Protein AF-A0A843WU05-F1 (afdb_monomer)

pLDDT: mean 90.08, std 6.72, range [56.78, 94.25]

Secondary structure (DSSP, 8-state):
-HHHHHHTT--HHHHHHHHHHH--THHHHHHHHHHHHHHHTTPPP--SHHHHHHHHHHHHS-GGG-

Foldseek 3Di:
DVVVCVVVVPDFQRLVVVVLVVDDDPRVVVVVVVQVVCVVVVHDDPRGPVVVVVVVCVVPPDPVVD

Mean predicted aligned error: 4.24 Å

Sequence (66 aa):
MDRYFEWYEMTDGRRVRFAKMKLLGQAQTYWVNVESLLMQRYQDRIETWDDMKDKLREKYLPMTYR

Structure (mmCIF, N/CA/C/O backbone):
data_AF-A0A843WU05-F1
#
_entry.id   AF-A0A843WU05-F1
#
loop_
_atom_site.group_PDB
_atom_site.id
_atom_site.type_symbol
_atom_site.label_atom_id
_atom_site.label_alt_id
_atom_site.label_comp_id
_atom_site.label_asym_id
_atom_site.label_entity_id
_atom_site.label_seq_id
_atom_site.pdbx_PDB_ins_code
_atom_site.Cartn_x
_atom_site.Cartn_y
_atom_site.Cartn_z
_atom_site.occupancy
_atom_site.B_iso_or_equiv
_atom_site.auth_seq_id
_atom_site.auth_comp_id
_atom_site.auth_asym_id
_atom_site.auth_atom_id
_atom_site.pdbx_PDB_model_num
ATOM 1 N N . MET A 1 1 ? -3.655 -1.259 -9.932 1.00 85.88 1 MET A N 1
ATOM 2 C CA . MET A 1 1 ? -2.268 -0.742 -10.043 1.00 85.88 1 MET A CA 1
ATOM 3 C C . MET A 1 1 ? -1.386 -1.655 -10.886 1.00 85.88 1 MET A C 1
ATOM 5 O O . MET A 1 1 ? -0.367 -1.196 -11.380 1.00 85.88 1 MET A O 1
ATOM 9 N N . ASP A 1 2 ? -1.790 -2.909 -11.100 1.00 87.88 2 ASP A N 1
ATOM 10 C CA . ASP A 1 2 ? -0.974 -3.954 -11.725 1.00 87.88 2 ASP A CA 1
ATOM 11 C C . ASP A 1 2 ? -0.473 -3.551 -13.121 1.00 87.88 2 ASP A C 1
ATOM 13 O O . ASP A 1 2 ? 0.728 -3.572 -13.353 1.00 87.88 2 ASP A O 1
ATOM 17 N N . ARG A 1 3 ? -1.347 -3.010 -13.983 1.00 91.69 3 ARG A N 1
ATOM 18 C CA . ARG A 1 3 ? -0.957 -2.514 -15.321 1.00 91.69 3 ARG A CA 1
ATOM 19 C C . ARG A 1 3 ? 0.090 -1.392 -15.295 1.00 91.69 3 ARG A C 1
ATOM 21 O O . ARG A 1 3 ? 0.921 -1.309 -16.187 1.00 91.69 3 ARG A O 1
ATOM 28 N N . TYR A 1 4 ? 0.053 -0.519 -14.284 1.00 91.06 4 TYR A N 1
ATOM 29 C CA . TYR A 1 4 ?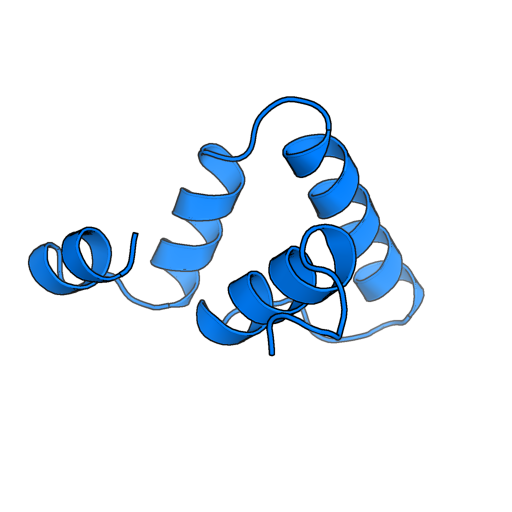 1.042 0.557 -14.139 1.00 91.06 4 TYR A CA 1
ATOM 30 C C . TYR A 1 4 ? 2.400 -0.002 -13.701 1.00 91.06 4 TYR A C 1
ATOM 32 O O . TYR A 1 4 ? 3.439 0.404 -14.212 1.00 91.06 4 TYR A O 1
ATOM 40 N N . PHE A 1 5 ? 2.387 -0.961 -12.775 1.00 92.19 5 PHE A N 1
ATOM 41 C CA . PHE A 1 5 ? 3.597 -1.622 -12.296 1.00 92.19 5 PHE A CA 1
ATOM 42 C C . PHE A 1 5 ? 4.247 -2.519 -13.346 1.00 92.19 5 PHE A C 1
ATOM 44 O O . PHE A 1 5 ? 5.469 -2.640 -13.352 1.00 92.19 5 PHE A O 1
ATOM 51 N N . GLU A 1 6 ? 3.439 -3.136 -14.205 1.00 92.12 6 GLU A N 1
ATOM 52 C CA . GLU A 1 6 ? 3.886 -3.916 -15.356 1.00 92.12 6 GLU A CA 1
ATOM 53 C C . GLU A 1 6 ? 4.510 -3.012 -16.421 1.00 92.12 6 GLU A C 1
ATOM 55 O O . GLU A 1 6 ? 5.642 -3.250 -16.823 1.00 92.12 6 GLU A O 1
ATOM 60 N N . TRP A 1 7 ? 3.842 -1.913 -16.789 1.00 93.06 7 TRP A N 1
ATOM 61 C CA . TRP A 1 7 ? 4.375 -0.954 -17.762 1.00 93.06 7 TRP A CA 1
ATOM 62 C C . TRP A 1 7 ? 5.705 -0.314 -17.330 1.00 93.06 7 TRP A C 1
ATOM 64 O O . TRP A 1 7 ? 6.553 -0.041 -18.172 1.00 93.06 7 TRP A O 1
ATOM 74 N N . TYR A 1 8 ? 5.900 -0.078 -16.029 1.00 92.12 8 TYR A N 1
ATOM 75 C CA . TYR A 1 8 ? 7.145 0.481 -15.482 1.00 92.12 8 TYR A CA 1
ATOM 76 C C . TYR A 1 8 ? 8.157 -0.601 -15.041 1.00 92.12 8 TYR A C 1
ATOM 78 O O . TYR A 1 8 ? 9.187 -0.267 -14.460 1.00 92.12 8 TYR A O 1
ATOM 86 N N . GLU A 1 9 ? 7.858 -1.890 -15.245 1.00 91.06 9 GLU A N 1
ATOM 87 C CA . GLU A 1 9 ? 8.709 -3.028 -14.846 1.00 91.06 9 GLU A CA 1
ATOM 88 C C . GLU A 1 9 ? 9.177 -2.959 -13.375 1.00 91.06 9 GLU A C 1
ATOM 90 O O . GLU A 1 9 ? 10.324 -3.234 -13.016 1.00 91.06 9 GLU A O 1
ATOM 95 N N . MET A 1 10 ? 8.279 -2.546 -12.473 1.00 93.06 10 MET A N 1
ATOM 96 C CA . MET A 1 10 ? 8.619 -2.372 -11.059 1.00 93.06 10 MET A CA 1
ATOM 97 C C . MET A 1 10 ? 8.862 -3.717 -10.381 1.00 93.06 10 MET A C 1
ATOM 99 O O . MET A 1 10 ? 7.995 -4.587 -10.424 1.00 93.06 10 MET A O 1
ATOM 103 N N . THR A 1 11 ? 9.968 -3.833 -9.644 1.00 92.69 11 THR A N 1
ATOM 104 C CA . THR A 1 11 ? 10.180 -4.946 -8.709 1.00 92.69 11 THR A CA 1
ATOM 105 C C . THR A 1 11 ? 9.153 -4.917 -7.580 1.00 92.69 11 THR A C 1
ATOM 107 O O . THR A 1 11 ? 8.690 -3.847 -7.172 1.00 92.69 11 THR A O 1
ATOM 110 N N . ASP A 1 12 ? 8.824 -6.080 -7.028 1.00 90.00 12 ASP A N 1
ATOM 111 C CA . ASP A 1 12 ? 7.753 -6.228 -6.039 1.00 90.00 12 ASP A CA 1
ATOM 112 C C . ASP A 1 12 ? 7.953 -5.374 -4.780 1.00 90.00 12 ASP A C 1
ATOM 114 O O . ASP A 1 12 ? 7.067 -4.601 -4.410 1.00 90.00 12 ASP A O 1
ATOM 118 N N . GLY A 1 13 ? 9.165 -5.343 -4.223 1.00 90.06 13 GLY A N 1
ATOM 119 C CA . GLY A 1 13 ? 9.470 -4.448 -3.103 1.00 90.06 13 GLY A CA 1
ATOM 120 C C . GLY A 1 13 ? 9.286 -2.959 -3.446 1.00 90.06 13 GLY A C 1
ATOM 121 O O . GLY A 1 13 ? 8.948 -2.145 -2.580 1.00 90.06 13 GLY A O 1
ATOM 122 N N . ARG A 1 14 ? 9.470 -2.560 -4.714 1.00 91.81 14 ARG A N 1
ATOM 123 C CA . ARG A 1 14 ? 9.193 -1.189 -5.176 1.00 91.81 14 ARG A CA 1
ATOM 124 C C . ARG A 1 14 ? 7.693 -0.949 -5.353 1.00 91.81 14 ARG A C 1
ATOM 126 O O . ARG A 1 14 ? 7.235 0.134 -4.987 1.00 91.81 14 ARG A O 1
ATOM 133 N N . ARG A 1 15 ? 6.934 -1.934 -5.847 1.00 94.25 15 ARG A N 1
ATOM 134 C CA . ARG A 1 15 ? 5.461 -1.888 -5.937 1.00 94.25 15 ARG A CA 1
ATOM 135 C C . ARG A 1 15 ? 4.840 -1.695 -4.561 1.00 94.25 15 ARG A C 1
ATOM 137 O O . ARG A 1 15 ? 4.046 -0.777 -4.380 1.00 94.25 15 ARG A O 1
ATOM 144 N N . VAL A 1 16 ? 5.283 -2.479 -3.579 1.00 93.12 16 VAL A N 1
ATOM 145 C CA . VAL A 1 16 ? 4.842 -2.389 -2.183 1.00 93.12 16 VAL A CA 1
ATOM 146 C C . VAL A 1 16 ? 5.132 -1.004 -1.605 1.00 93.12 16 VAL A C 1
ATOM 148 O O . VAL A 1 16 ? 4.220 -0.339 -1.120 1.00 93.12 16 VAL A O 1
ATOM 151 N N . ARG A 1 17 ? 6.372 -0.502 -1.712 1.00 92.62 17 ARG A N 1
ATOM 152 C CA . ARG A 1 17 ? 6.717 0.855 -1.239 1.00 92.62 17 ARG A CA 1
ATOM 153 C C . ARG A 1 17 ? 5.871 1.943 -1.901 1.00 92.62 17 ARG A C 1
ATOM 155 O O . ARG A 1 17 ? 5.400 2.854 -1.223 1.00 92.62 17 ARG A O 1
ATOM 162 N N . PHE A 1 18 ? 5.654 1.843 -3.210 1.00 93.44 18 PHE A N 1
ATOM 163 C CA . PHE A 1 18 ? 4.843 2.808 -3.945 1.00 93.44 18 PHE A CA 1
ATOM 164 C C . PHE A 1 18 ? 3.371 2.756 -3.533 1.00 93.44 18 PHE A C 1
ATOM 166 O O . PHE A 1 18 ? 2.757 3.796 -3.307 1.00 93.44 18 PHE A O 1
ATOM 173 N N . ALA A 1 19 ? 2.808 1.557 -3.395 1.00 92.75 19 ALA A N 1
ATOM 174 C CA . ALA A 1 19 ? 1.434 1.377 -2.961 1.00 92.75 19 ALA A CA 1
ATOM 175 C C . ALA A 1 19 ? 1.218 1.916 -1.545 1.00 92.75 19 ALA A C 1
ATOM 177 O O . ALA A 1 19 ? 0.261 2.657 -1.341 1.00 92.75 19 ALA A O 1
ATOM 178 N N . LYS A 1 20 ? 2.142 1.650 -0.607 1.00 92.38 20 LYS A N 1
ATOM 179 C CA . LYS A 1 20 ? 2.117 2.230 0.749 1.00 92.38 20 LYS A CA 1
ATOM 180 C C . LYS A 1 20 ? 2.020 3.751 0.710 1.00 92.38 20 LYS A C 1
ATOM 182 O O . LYS A 1 20 ? 1.173 4.324 1.383 1.00 92.38 20 LYS A O 1
ATOM 187 N N . MET A 1 21 ? 2.836 4.396 -0.126 1.00 93.38 21 MET A N 1
ATOM 188 C CA . MET A 1 21 ? 2.825 5.853 -0.296 1.00 93.38 21 MET A CA 1
ATOM 189 C C . MET A 1 21 ? 1.496 6.384 -0.861 1.00 93.38 21 MET A C 1
ATOM 191 O O . MET A 1 21 ? 1.149 7.539 -0.633 1.00 93.38 21 MET A O 1
ATOM 195 N N . LYS A 1 22 ? 0.753 5.566 -1.616 1.00 92.94 22 LYS A N 1
ATOM 196 C CA . LYS A 1 22 ? -0.546 5.933 -2.199 1.00 92.94 22 LYS A CA 1
ATOM 197 C C . LYS A 1 22 ? -1.741 5.638 -1.292 1.00 92.94 22 LYS A C 1
ATOM 199 O O . LYS A 1 22 ? -2.837 6.092 -1.613 1.00 92.94 22 LYS A O 1
ATOM 204 N N . LEU A 1 23 ? -1.564 4.902 -0.195 1.00 92.50 23 LEU A N 1
ATOM 205 C CA . LEU A 1 23 ? -2.630 4.709 0.785 1.00 92.50 23 LEU A CA 1
ATOM 206 C C . LEU A 1 23 ? -2.903 6.027 1.509 1.00 92.50 23 LEU A C 1
ATOM 208 O O . LEU A 1 23 ? -1.982 6.703 1.955 1.00 92.50 23 LEU A O 1
ATOM 212 N N . LEU A 1 24 ? -4.182 6.371 1.645 1.00 93.25 24 LEU A N 1
ATOM 213 C CA . LEU A 1 24 ? -4.634 7.593 2.303 1.00 93.25 24 LEU A CA 1
ATOM 214 C C . LEU A 1 24 ? -5.711 7.270 3.342 1.00 93.25 24 LEU A C 1
ATOM 216 O O . LEU A 1 24 ? -6.413 6.257 3.244 1.00 93.25 24 LEU A O 1
ATOM 220 N N . GLY A 1 25 ? -5.842 8.146 4.339 1.00 93.38 25 GLY A N 1
ATOM 221 C CA . GLY A 1 25 ? -6.873 8.052 5.372 1.00 93.38 25 GLY A CA 1
ATOM 222 C C . GLY A 1 25 ? -6.844 6.713 6.113 1.00 93.38 25 GLY A C 1
ATOM 223 O O . GLY A 1 25 ? -5.792 6.250 6.549 1.00 93.38 25 GLY A O 1
ATOM 224 N N . GLN A 1 26 ? -8.005 6.064 6.226 1.00 92.75 26 GLN A N 1
ATOM 225 C CA . GLN A 1 26 ? -8.147 4.816 6.984 1.00 92.75 26 GLN A CA 1
ATOM 226 C C . GLN A 1 26 ? -7.269 3.673 6.458 1.00 92.75 26 GLN A C 1
ATOM 228 O O . GLN A 1 26 ? -6.814 2.852 7.251 1.00 92.75 26 GLN A O 1
ATOM 233 N N . ALA A 1 27 ? -7.006 3.621 5.149 1.00 92.44 27 ALA A N 1
ATOM 234 C CA . ALA A 1 27 ? -6.169 2.576 4.566 1.00 92.44 27 ALA A CA 1
ATOM 235 C C . ALA A 1 27 ? -4.696 2.737 4.956 1.00 92.44 27 ALA A C 1
ATOM 237 O O . ALA A 1 27 ? -4.022 1.745 5.227 1.00 92.44 27 ALA A O 1
ATOM 238 N N . GLN A 1 28 ? -4.217 3.980 5.064 1.00 94.25 28 GLN A N 1
ATOM 239 C CA . GLN A 1 28 ? -2.876 4.269 5.568 1.00 94.25 28 GLN A CA 1
ATOM 240 C C . GLN A 1 28 ? -2.747 3.854 7.038 1.00 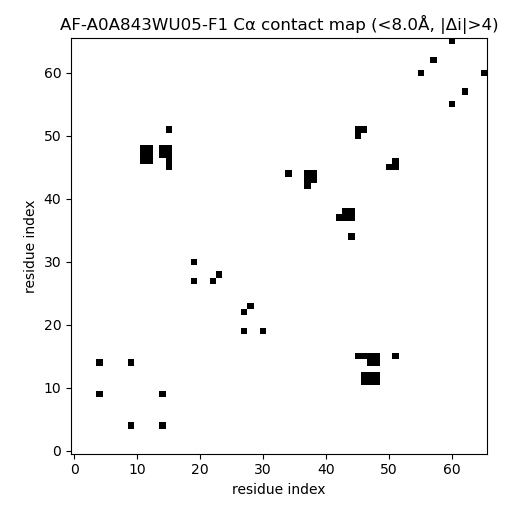94.25 28 GLN A C 1
ATOM 242 O O . GLN A 1 28 ? -1.814 3.137 7.394 1.00 94.25 28 GLN A O 1
ATOM 247 N N . THR A 1 29 ? -3.708 4.248 7.882 1.00 94.00 29 THR A N 1
ATOM 248 C CA . THR A 1 29 ? -3.727 3.873 9.306 1.00 94.00 29 THR A CA 1
ATOM 249 C C . THR A 1 29 ? -3.788 2.358 9.489 1.00 94.00 29 THR A C 1
ATOM 251 O O . THR A 1 29 ? -3.050 1.800 10.299 1.00 94.00 29 THR A O 1
ATOM 254 N N . TYR A 1 30 ? -4.633 1.673 8.715 1.00 94.25 30 TYR A N 1
ATOM 255 C CA . TYR A 1 30 ? -4.711 0.216 8.732 1.00 94.25 30 TYR A CA 1
ATOM 256 C C . TYR A 1 30 ? -3.366 -0.423 8.376 1.00 94.25 30 TYR A C 1
ATOM 258 O O . TYR A 1 30 ? -2.922 -1.334 9.071 1.00 94.25 30 TYR A O 1
ATOM 266 N N . TRP A 1 31 ? -2.693 0.077 7.342 1.00 94.00 31 TRP A N 1
ATOM 267 C CA . TRP A 1 31 ? -1.418 -0.479 6.909 1.00 94.00 31 TRP A CA 1
ATOM 268 C C . TRP A 1 31 ? -0.307 -0.324 7.958 1.00 94.00 31 TRP A C 1
ATOM 270 O O . TRP A 1 31 ? 0.410 -1.283 8.238 1.00 94.00 31 TRP A O 1
ATOM 280 N N . VAL A 1 32 ? -0.217 0.839 8.611 1.00 93.38 32 VAL A N 1
ATOM 281 C CA . VAL A 1 32 ? 0.718 1.058 9.732 1.00 93.38 32 VAL A CA 1
ATOM 282 C C . VAL A 1 32 ? 0.460 0.065 10.873 1.00 93.38 32 VAL A C 1
ATOM 284 O O . VAL A 1 32 ? 1.403 -0.480 11.452 1.00 93.38 32 VAL A O 1
ATOM 287 N N . ASN A 1 33 ? -0.811 -0.228 11.168 1.00 93.50 33 ASN A N 1
ATOM 288 C CA . ASN A 1 33 ? -1.172 -1.228 12.173 1.00 93.50 33 ASN A CA 1
ATOM 289 C C . ASN A 1 33 ? -0.758 -2.646 11.754 1.00 93.50 33 ASN A C 1
ATOM 291 O O . ASN A 1 33 ? -0.273 -3.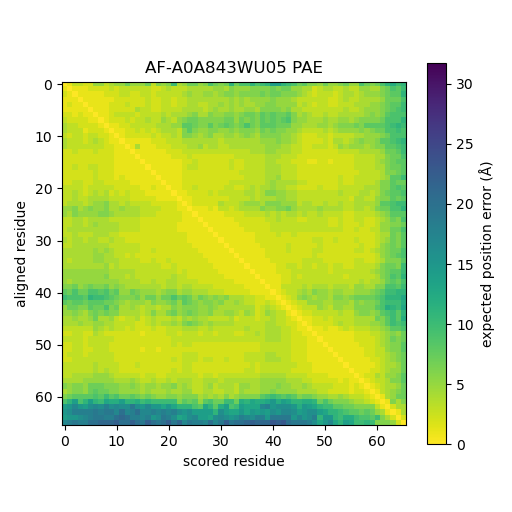401 12.594 1.00 93.50 33 ASN A O 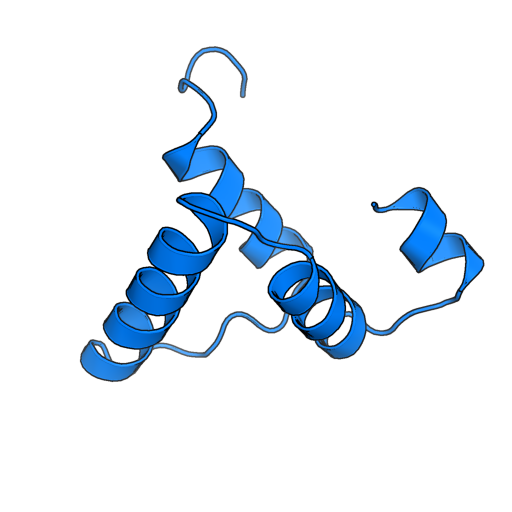1
ATOM 295 N N . VAL A 1 34 ? -0.904 -3.011 10.475 1.00 93.06 34 VAL A N 1
ATOM 296 C CA . VAL A 1 34 ? -0.436 -4.308 9.953 1.00 93.06 34 VAL A CA 1
ATOM 297 C C . VAL A 1 34 ? 1.075 -4.448 10.136 1.00 93.06 34 VAL A C 1
ATOM 299 O O . VAL A 1 34 ? 1.524 -5.457 10.673 1.00 93.06 34 VAL A O 1
ATOM 302 N N . GLU A 1 35 ? 1.862 -3.437 9.765 1.00 92.62 35 GLU A N 1
ATOM 303 C CA . GLU A 1 35 ? 3.322 -3.477 9.940 1.00 92.62 35 GLU A CA 1
ATOM 304 C C . GLU A 1 35 ? 3.729 -3.566 11.414 1.00 92.62 35 GLU A C 1
ATOM 306 O O . GLU A 1 35 ? 4.633 -4.326 11.764 1.00 92.62 35 GLU A O 1
ATOM 311 N N . SER A 1 36 ? 3.020 -2.845 12.285 1.00 93.69 36 SER A N 1
ATOM 312 C CA . SER A 1 36 ? 3.244 -2.893 13.734 1.00 93.69 36 SER A CA 1
ATOM 313 C C . SER A 1 36 ? 2.953 -4.284 14.304 1.00 93.69 36 SER A C 1
ATOM 315 O O . SER A 1 36 ? 3.734 -4.800 15.101 1.00 93.69 36 SER A O 1
ATOM 317 N N . LEU A 1 37 ? 1.868 -4.926 13.861 1.00 93.00 37 LEU A N 1
ATOM 318 C CA . LEU A 1 37 ? 1.505 -6.284 14.273 1.00 93.00 37 LEU A CA 1
ATOM 319 C C . LEU A 1 37 ? 2.514 -7.329 13.789 1.00 93.00 37 LEU A C 1
ATOM 321 O O . LEU A 1 37 ? 2.860 -8.226 14.555 1.00 93.00 37 LEU A O 1
ATOM 325 N N . LEU A 1 38 ? 3.002 -7.217 12.550 1.00 93.00 38 LEU A N 1
ATOM 326 C CA . LEU A 1 38 ? 4.037 -8.114 12.025 1.00 93.00 38 LEU A CA 1
ATOM 327 C C . LEU A 1 38 ? 5.327 -7.993 12.841 1.00 93.00 38 LEU A C 1
ATOM 329 O O . LEU A 1 38 ? 5.885 -9.006 13.259 1.00 93.00 38 LEU A O 1
ATOM 333 N N . MET A 1 39 ? 5.739 -6.761 13.155 1.00 91.25 39 MET A N 1
ATOM 334 C CA . MET A 1 39 ? 6.910 -6.504 13.993 1.00 91.25 39 MET A CA 1
ATOM 335 C C . MET A 1 39 ? 6.747 -7.082 15.404 1.00 91.25 39 MET A C 1
ATOM 337 O O . MET A 1 39 ? 7.665 -7.724 15.906 1.00 91.25 39 MET A O 1
ATOM 341 N N . GLN A 1 40 ? 5.580 -6.907 16.031 1.00 93.56 40 GLN A N 1
ATOM 342 C CA . GLN A 1 40 ? 5.288 -7.474 17.354 1.00 93.56 40 GLN A CA 1
ATOM 343 C C . GLN A 1 40 ? 5.277 -9.006 17.362 1.0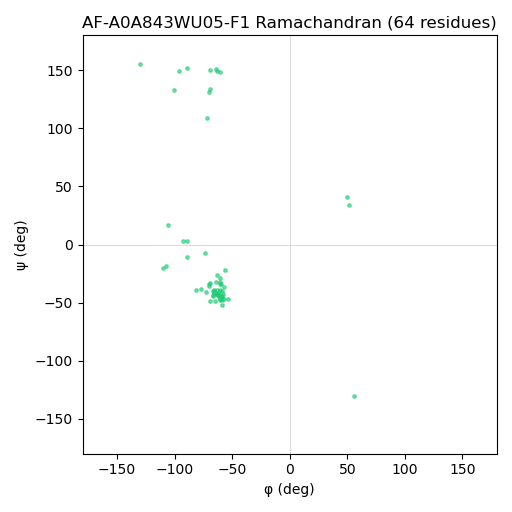0 93.56 40 GLN A C 1
ATOM 345 O O . GLN A 1 40 ? 5.623 -9.619 18.369 1.00 93.56 40 GLN A O 1
ATOM 350 N N . ARG A 1 41 ? 4.864 -9.628 16.256 1.00 93.69 41 ARG A N 1
ATOM 351 C CA . ARG A 1 41 ? 4.799 -11.088 16.110 1.00 93.69 41 ARG A CA 1
ATOM 352 C C . ARG A 1 41 ? 6.093 -11.703 15.581 1.00 93.69 41 ARG A C 1
ATOM 354 O O . ARG A 1 41 ? 6.112 -12.910 15.364 1.00 93.69 41 ARG A O 1
ATOM 361 N N . TYR A 1 42 ? 7.141 -10.901 15.364 1.00 90.81 42 TYR A N 1
ATOM 362 C CA . TYR A 1 42 ? 8.386 -11.327 14.716 1.00 90.81 42 TYR A CA 1
ATOM 363 C C . TYR A 1 42 ? 8.144 -12.031 13.369 1.00 90.81 42 TYR A C 1
ATOM 365 O O . TYR A 1 42 ? 8.853 -12.965 13.007 1.00 90.81 42 TYR A O 1
ATOM 373 N N . GLN A 1 43 ? 7.109 -11.599 12.645 1.00 91.12 43 GLN A N 1
ATOM 374 C CA . GLN A 1 43 ? 6.798 -12.099 11.312 1.00 91.12 43 GLN A CA 1
ATOM 375 C C . GLN A 1 43 ? 7.534 -11.279 10.257 1.00 91.12 43 GLN A C 1
ATOM 377 O O . GLN A 1 43 ? 7.798 -10.086 10.448 1.00 91.12 43 GLN A O 1
ATOM 382 N N . ASP A 1 44 ? 7.823 -11.920 9.128 1.00 88.00 44 ASP A N 1
ATOM 383 C CA . ASP A 1 44 ? 8.449 -11.253 7.996 1.00 88.00 44 ASP A CA 1
ATOM 384 C C . ASP A 1 44 ? 7.581 -10.107 7.473 1.00 88.00 44 ASP A C 1
ATOM 386 O O . ASP A 1 44 ? 6.346 -10.103 7.548 1.00 88.00 44 ASP A O 1
ATOM 390 N N . ARG A 1 45 ? 8.260 -9.084 6.954 1.00 87.56 45 ARG A N 1
ATOM 391 C CA . ARG A 1 45 ? 7.590 -7.938 6.346 1.00 87.56 45 ARG A CA 1
ATOM 392 C C . ARG A 1 45 ? 6.924 -8.375 5.048 1.00 87.56 45 ARG A C 1
ATOM 394 O O . ARG A 1 45 ? 7.420 -9.237 4.335 1.00 87.56 45 ARG A O 1
ATOM 401 N N . ILE A 1 46 ? 5.827 -7.709 4.706 1.00 90.50 46 ILE A N 1
ATOM 402 C CA . ILE A 1 46 ? 5.190 -7.898 3.404 1.00 90.50 46 ILE A CA 1
ATOM 403 C C . ILE A 1 46 ? 6.083 -7.258 2.334 1.00 90.50 46 ILE A C 1
ATOM 405 O O . ILE A 1 46 ? 6.190 -6.027 2.274 1.00 90.50 46 ILE A O 1
ATOM 409 N N . GLU A 1 47 ? 6.734 -8.094 1.525 1.00 89.81 47 GLU A N 1
ATOM 410 C CA . GLU A 1 47 ? 7.647 -7.678 0.449 1.00 89.81 47 GLU A CA 1
ATOM 411 C C . GLU A 1 47 ? 7.065 -7.874 -0.955 1.00 89.81 47 GLU A C 1
ATOM 413 O O . GLU A 1 47 ? 7.525 -7.218 -1.894 1.00 89.81 47 GLU A O 1
ATOM 418 N N . THR A 1 48 ? 6.031 -8.709 -1.095 1.00 93.25 48 THR A N 1
ATOM 419 C CA . THR A 1 48 ? 5.365 -8.962 -2.376 1.00 93.25 48 THR A CA 1
ATOM 420 C C . THR A 1 48 ? 4.125 -8.092 -2.552 1.00 93.25 48 THR A C 1
ATOM 422 O O . THR A 1 48 ? 3.444 -7.699 -1.593 1.00 93.25 48 THR A O 1
ATOM 425 N N . TRP A 1 49 ? 3.826 -7.759 -3.807 1.00 91.75 49 TRP A N 1
ATOM 426 C CA . TRP A 1 49 ? 2.638 -6.968 -4.122 1.00 91.75 49 TRP A CA 1
ATOM 427 C C . TRP A 1 49 ? 1.344 -7.766 -3.908 1.00 91.75 49 TRP A C 1
ATOM 429 O O . TRP A 1 49 ? 0.335 -7.195 -3.487 1.00 91.75 49 TRP A O 1
ATOM 439 N N . ASP A 1 50 ? 1.371 -9.074 -4.155 1.00 91.88 50 ASP A N 1
ATOM 440 C CA . ASP A 1 50 ? 0.215 -9.948 -3.957 1.00 91.88 50 ASP A CA 1
ATOM 441 C C . ASP A 1 50 ? -0.163 -10.088 -2.477 1.00 91.88 50 ASP A C 1
ATOM 443 O O . ASP A 1 50 ? -1.330 -9.882 -2.141 1.00 91.88 50 ASP A O 1
ATOM 447 N N . ASP A 1 51 ? 0.805 -10.264 -1.575 1.00 93.38 51 ASP A N 1
ATOM 448 C CA . ASP A 1 51 ? 0.541 -10.311 -0.127 1.00 93.38 51 ASP A CA 1
ATOM 449 C C . ASP A 1 51 ? -0.081 -9.000 0.386 1.00 93.38 51 ASP A C 1
ATOM 451 O O . ASP A 1 51 ? -0.996 -8.990 1.219 1.00 93.38 51 ASP A O 1
ATOM 455 N N . MET A 1 52 ? 0.388 -7.858 -0.136 1.00 92.94 52 MET A N 1
ATOM 456 C CA . MET A 1 52 ? -0.185 -6.552 0.191 1.00 92.94 52 MET A CA 1
ATOM 457 C C . MET A 1 52 ? -1.635 -6.442 -0.293 1.00 92.94 52 MET A C 1
ATOM 459 O O . MET A 1 52 ? -2.490 -5.945 0.449 1.00 92.94 52 MET A O 1
ATOM 463 N N . LYS A 1 53 ? -1.932 -6.915 -1.512 1.00 92.00 53 LYS A N 1
ATOM 464 C CA . LYS A 1 53 ? -3.307 -6.973 -2.026 1.00 92.00 53 LYS A CA 1
ATOM 465 C C . LYS A 1 53 ? -4.171 -7.856 -1.139 1.00 92.00 53 LYS A C 1
ATOM 467 O O . LYS A 1 53 ? -5.251 -7.415 -0.758 1.00 92.00 53 LYS A O 1
ATOM 472 N N . ASP A 1 54 ? -3.705 -9.038 -0.762 1.00 91.88 54 ASP A N 1
ATOM 473 C CA . ASP A 1 54 ? -4.481 -9.971 0.052 1.00 91.88 54 ASP A CA 1
ATOM 474 C C . ASP A 1 54 ? -4.829 -9.396 1.423 1.00 91.88 54 ASP A C 1
ATOM 476 O O . ASP A 1 54 ? -5.986 -9.486 1.844 1.00 91.88 54 ASP A O 1
ATOM 480 N N . LYS A 1 55 ? -3.896 -8.699 2.083 1.00 91.25 55 LYS A N 1
ATOM 481 C CA . LYS A 1 55 ? -4.214 -8.031 3.354 1.00 91.25 55 LYS A CA 1
ATOM 482 C C . LYS A 1 55 ? -5.210 -6.891 3.211 1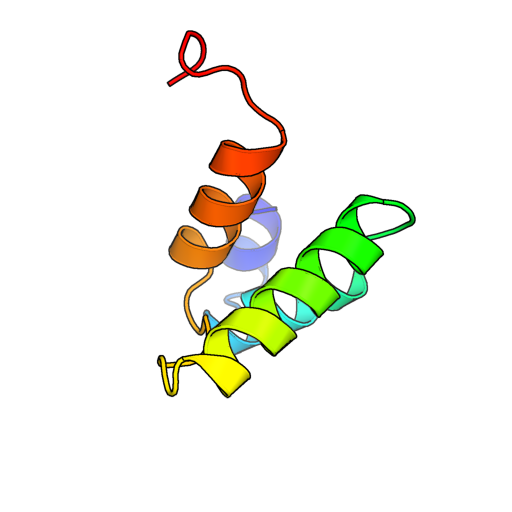.00 91.25 55 LYS A C 1
ATOM 484 O O . LYS A 1 55 ? -6.110 -6.753 4.040 1.00 91.25 55 LYS A O 1
ATOM 489 N N . LEU A 1 56 ? -5.097 -6.091 2.155 1.00 90.75 56 LEU A N 1
ATOM 490 C CA . LEU A 1 56 ? -6.082 -5.043 1.886 1.00 90.75 56 LEU A CA 1
ATOM 491 C C . LEU A 1 56 ? -7.454 -5.644 1.540 1.00 90.75 56 LEU A C 1
ATOM 493 O O . LEU A 1 56 ? -8.473 -5.156 2.028 1.00 90.75 56 LEU A O 1
ATOM 497 N N . ARG A 1 57 ? -7.498 -6.731 0.763 1.00 89.94 57 ARG A N 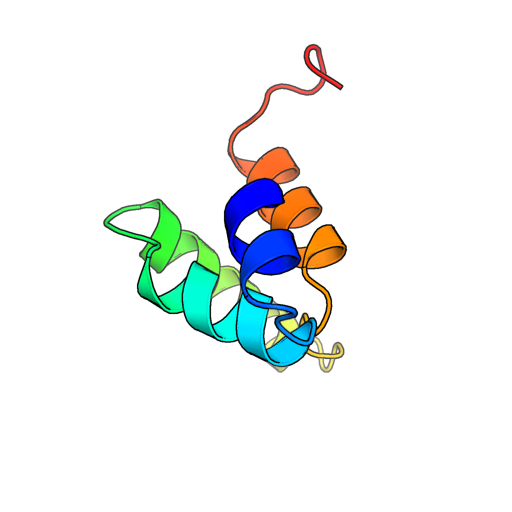1
ATOM 498 C CA . ARG A 1 57 ? -8.737 -7.452 0.436 1.00 89.94 57 ARG A CA 1
ATOM 499 C C . ARG A 1 57 ? -9.393 -8.029 1.688 1.00 89.94 57 ARG A C 1
ATOM 501 O O . ARG A 1 57 ? -10.590 -7.849 1.846 1.00 89.94 57 ARG A O 1
ATOM 508 N N . GLU A 1 58 ? -8.632 -8.636 2.598 1.00 88.69 58 GLU A N 1
ATOM 509 C CA . GLU A 1 58 ? -9.151 -9.168 3.869 1.00 88.69 58 GLU A CA 1
ATOM 510 C C . GLU A 1 58 ? -9.862 -8.094 4.708 1.00 88.69 58 GLU A C 1
ATOM 512 O O . GLU A 1 58 ? -10.871 -8.374 5.354 1.00 88.69 58 GLU A O 1
ATOM 517 N N . LYS A 1 59 ? -9.358 -6.854 4.690 1.00 89.00 59 LYS A N 1
ATOM 518 C CA . LYS A 1 59 ? -9.937 -5.750 5.464 1.00 89.00 59 LYS A CA 1
ATOM 519 C C . LYS A 1 59 ? -11.140 -5.088 4.796 1.00 89.00 59 LYS A C 1
ATOM 521 O O . LYS A 1 59 ? -12.052 -4.663 5.504 1.00 89.00 59 LYS A O 1
ATOM 526 N N . TYR A 1 60 ? -11.100 -4.924 3.475 1.00 87.62 60 TYR A N 1
ATOM 527 C CA . TYR A 1 60 ? -12.035 -4.060 2.746 1.00 87.62 60 TYR A CA 1
ATOM 528 C C . TYR A 1 60 ? -13.034 -4.809 1.862 1.00 87.62 60 TYR A C 1
ATOM 530 O O . TYR A 1 60 ? -14.064 -4.230 1.518 1.00 87.62 60 TYR A O 1
ATOM 538 N N . LEU A 1 61 ? -12.768 -6.063 1.489 1.00 86.88 61 LEU A N 1
ATOM 539 C CA . LEU A 1 61 ? -13.704 -6.872 0.712 1.00 86.88 61 LEU A CA 1
ATOM 540 C C . LEU A 1 61 ? -14.452 -7.854 1.622 1.00 86.88 61 LEU A C 1
ATOM 542 O O . LEU A 1 61 ? -13.826 -8.564 2.410 1.00 86.88 61 LEU A O 1
ATOM 546 N N . PRO A 1 62 ? -15.785 -7.960 1.491 1.00 81.19 62 PRO A N 1
ATOM 547 C CA . PRO A 1 62 ? -16.528 -9.043 2.115 1.00 81.19 62 PRO A CA 1
ATOM 548 C C . PRO A 1 62 ? -16.088 -10.395 1.534 1.00 81.19 62 PRO A C 1
ATOM 550 O O . PRO A 1 62 ? -15.775 -10.498 0.346 1.00 81.19 62 PRO A O 1
ATOM 553 N N . MET A 1 63 ? -16.143 -11.458 2.343 1.00 69.25 63 MET A N 1
ATOM 554 C CA . MET A 1 63 ? -15.800 -12.826 1.913 1.00 69.25 63 MET A CA 1
ATOM 555 C C . MET A 1 63 ? -16.602 -13.312 0.696 1.00 69.25 63 MET A C 1
ATOM 557 O O . MET A 1 63 ? -16.148 -14.198 -0.018 1.00 69.25 63 MET A O 1
ATOM 561 N N . THR A 1 64 ? -17.767 -12.720 0.433 1.00 74.38 64 THR A N 1
ATOM 562 C CA . THR A 1 64 ? -18.638 -13.045 -0.704 1.00 74.38 64 THR A CA 1
ATOM 563 C C . THR A 1 64 ? -18.121 -12.536 -2.053 1.00 74.38 64 THR A C 1
ATOM 565 O O . THR A 1 64 ? -18.718 -12.851 -3.075 1.00 74.38 64 THR A O 1
ATOM 568 N N . TYR A 1 65 ? -17.046 -11.742 -2.073 1.00 63.78 65 TYR A N 1
ATOM 569 C CA . TYR A 1 65 ? -16.455 -11.145 -3.280 1.00 63.78 65 TYR A CA 1
ATOM 570 C C . TYR A 1 65 ? -15.141 -11.826 -3.710 1.00 63.78 65 TYR A C 1
ATOM 572 O O . TYR A 1 65 ? -14.330 -11.220 -4.418 1.00 63.78 65 TYR A O 1
ATOM 580 N N . ARG A 1 66 ? -14.878 -13.034 -3.196 1.00 56.78 66 ARG A N 1
ATOM 581 C CA . ARG A 1 66 ? -13.598 -13.731 -3.355 1.00 56.78 66 ARG A CA 1
ATOM 582 C C . ARG A 1 66 ? -13.520 -14.547 -4.635 1.00 56.78 66 ARG A C 1
ATOM 584 O O . ARG A 1 66 ? -14.486 -15.283 -4.918 1.00 56.78 66 ARG A O 1
#

Radius of gyration: 12.46 Å; Cα contacts (8 Å, |Δi|>4): 32; chains: 1; bounding box: 29×22×35 Å

Solvent-accessible surface area (backbone 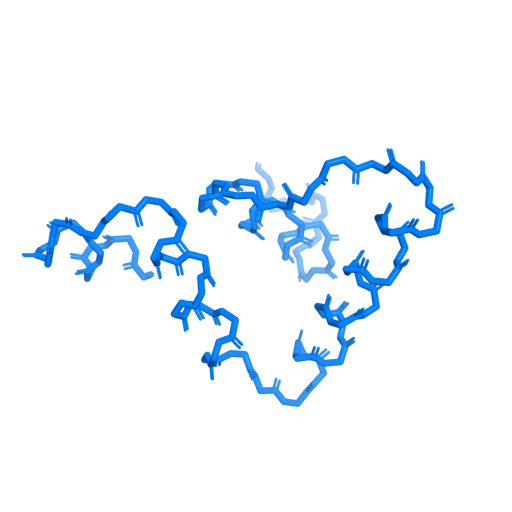atoms only — not comparable to full-atom values): 3947 Å² total; per-residue (Å²): 112,64,72,59,39,58,76,67,67,52,53,43,59,54,45,36,55,52,50,59,72,67,41,58,71,71,56,34,57,52,48,54,49,51,56,51,51,29,58,75,66,73,44,80,76,82,48,43,46,64,60,52,49,53,56,53,40,68,75,74,47,63,83,90,77,114

Organism: Colocasia esculenta (NCBI:txid4460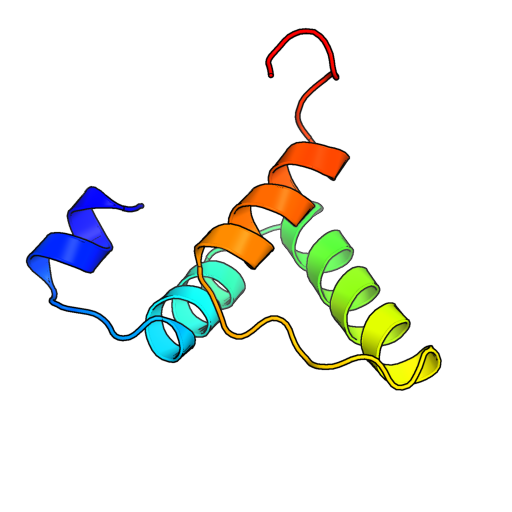)